Protein AF-A0A968NKM5-F1 (afdb_monomer_lite)

Structure (mmCIF, N/CA/C/O backbone):
data_AF-A0A968NKM5-F1
#
_entry.id   AF-A0A968NKM5-F1
#
loop_
_atom_site.group_PDB
_atom_site.id
_atom_site.type_symbol
_atom_site.label_atom_id
_atom_site.label_alt_id
_atom_site.label_comp_id
_atom_site.label_asym_id
_atom_site.label_entity_id
_atom_site.label_seq_id
_atom_site.pdbx_PDB_ins_code
_atom_site.Cartn_x
_atom_site.Cartn_y
_atom_site.Cartn_z
_atom_site.occupancy
_atom_site.B_iso_or_equiv
_atom_site.auth_seq_id
_atom_site.auth_comp_id
_atom_site.auth_asym_id
_atom_site.auth_atom_id
_atom_site.pdbx_PDB_model_num
ATOM 1 N N . MET A 1 1 ? 14.080 8.101 -11.858 1.00 49.47 1 MET A N 1
ATOM 2 C CA . MET A 1 1 ? 14.426 9.450 -12.372 1.00 49.47 1 MET A CA 1
ATOM 3 C C . MET A 1 1 ? 13.240 10.407 -12.206 1.00 49.47 1 MET A C 1
ATOM 5 O O . MET A 1 1 ? 12.135 9.941 -11.967 1.00 49.47 1 MET A O 1
ATOM 9 N N . LYS A 1 2 ? 13.422 11.739 -12.249 1.00 51.91 2 LYS A N 1
ATOM 10 C CA . LYS A 1 2 ? 12.279 12.676 -12.154 1.00 51.91 2 LYS A CA 1
ATOM 11 C C . LYS A 1 2 ? 11.403 12.544 -13.411 1.00 51.91 2 LYS A C 1
ATOM 13 O O . LYS A 1 2 ? 11.924 12.637 -14.519 1.00 51.91 2 LYS A O 1
ATOM 18 N N . HIS A 1 3 ? 10.090 12.386 -13.213 1.00 53.75 3 HIS A N 1
ATOM 19 C CA . HIS A 1 3 ? 9.024 12.251 -14.230 1.00 53.75 3 HIS A CA 1
ATOM 20 C C . HIS A 1 3 ? 9.150 13.206 -15.429 1.00 53.75 3 HIS A C 1
ATOM 22 O O . HIS A 1 3 ? 8.783 12.871 -16.549 1.00 53.75 3 HIS A O 1
ATOM 28 N N . ASN A 1 4 ? 9.728 14.386 -15.198 1.00 58.09 4 ASN A N 1
ATOM 29 C CA . ASN A 1 4 ? 9.832 15.459 -16.180 1.00 58.09 4 ASN A CA 1
ATOM 30 C C . ASN A 1 4 ? 10.836 15.198 -17.323 1.00 58.09 4 ASN A C 1
ATOM 32 O O . ASN A 1 4 ? 10.831 15.926 -18.309 1.00 58.09 4 ASN A O 1
ATOM 36 N N . ASN A 1 5 ? 11.697 14.178 -17.215 1.00 71.69 5 ASN A N 1
ATOM 37 C CA . ASN A 1 5 ? 12.793 13.966 -18.170 1.00 71.69 5 ASN A CA 1
ATOM 38 C C . ASN A 1 5 ? 12.499 12.940 -19.274 1.00 71.69 5 ASN A C 1
ATOM 40 O O . ASN A 1 5 ? 13.338 12.764 -20.153 1.00 71.69 5 ASN A O 1
ATOM 44 N N . PHE A 1 6 ? 11.341 12.272 -19.261 1.00 74.88 6 PHE A N 1
ATOM 45 C CA . PHE A 1 6 ? 11.065 11.176 -20.197 1.00 74.88 6 PHE A CA 1
ATOM 46 C C . PHE A 1 6 ? 11.094 11.623 -21.668 1.00 74.88 6 PHE A C 1
ATOM 48 O O . PHE A 1 6 ? 11.827 11.071 -22.490 1.00 74.88 6 PHE A O 1
ATOM 55 N N . LYS A 1 7 ? 10.347 12.684 -21.997 1.00 77.06 7 LYS A N 1
ATOM 56 C CA . LYS A 1 7 ? 10.312 13.235 -23.362 1.00 77.06 7 LYS A CA 1
ATOM 57 C C . LYS A 1 7 ? 11.679 13.782 -23.776 1.00 77.06 7 LYS A C 1
ATOM 59 O O . LYS A 1 7 ? 12.140 13.522 -24.884 1.00 77.06 7 LYS A O 1
ATOM 64 N N . THR A 1 8 ? 12.355 14.455 -22.850 1.00 84.69 8 THR A N 1
ATOM 65 C CA . THR A 1 8 ? 13.671 15.058 -23.066 1.00 84.69 8 THR A CA 1
ATOM 66 C C . THR A 1 8 ? 14.728 14.009 -23.403 1.00 84.69 8 THR A C 1
ATOM 68 O O . THR A 1 8 ? 15.505 14.199 -24.331 1.00 84.69 8 THR A O 1
ATOM 71 N N . ILE A 1 9 ? 14.747 12.876 -22.696 1.00 86.19 9 ILE A N 1
ATOM 72 C CA . ILE A 1 9 ? 15.720 11.803 -22.939 1.00 86.19 9 ILE A CA 1
ATOM 73 C C . ILE A 1 9 ? 15.434 11.088 -24.264 1.00 86.19 9 ILE A C 1
ATOM 75 O O . ILE A 1 9 ? 16.368 10.851 -25.027 1.00 86.19 9 ILE A O 1
ATOM 79 N N . GLY A 1 10 ? 14.166 10.831 -24.603 1.00 88.62 10 GLY A N 1
ATOM 80 C CA . GLY A 1 10 ? 13.810 10.285 -25.918 1.00 88.62 10 GLY A CA 1
ATOM 81 C C . GLY A 1 10 ? 14.262 11.188 -27.076 1.00 88.62 10 GLY A C 1
ATOM 82 O O . GLY A 1 10 ? 14.780 10.715 -28.089 1.00 88.62 10 GLY A O 1
ATOM 83 N N . GLU A 1 11 ? 14.139 12.507 -26.920 1.00 90.50 11 GLU A N 1
ATOM 84 C CA . GLU A 1 11 ? 14.667 13.474 -27.887 1.00 90.50 11 GLU A CA 1
ATOM 85 C C . GLU A 1 11 ? 16.196 13.503 -27.937 1.00 90.50 11 GLU A C 1
ATOM 87 O O . GLU A 1 11 ? 16.763 13.650 -29.022 1.00 90.50 11 GLU A O 1
ATOM 92 N N . LEU A 1 12 ? 16.874 13.350 -26.797 1.00 91.75 12 LEU A N 1
ATOM 93 C CA . LEU A 1 12 ? 18.333 13.255 -26.742 1.00 91.75 12 LEU A CA 1
ATOM 94 C C . LEU A 1 12 ? 18.839 12.011 -27.475 1.00 91.75 12 LEU A C 1
ATOM 96 O O . LEU A 1 12 ? 19.767 12.137 -28.265 1.00 91.75 12 LEU A O 1
ATOM 100 N N . ILE A 1 13 ? 18.193 10.853 -27.303 1.00 92.25 13 ILE A N 1
ATOM 101 C CA . ILE A 1 13 ? 18.529 9.619 -28.034 1.00 92.25 13 ILE A CA 1
ATOM 102 C C . ILE A 1 13 ? 18.437 9.858 -29.549 1.00 92.25 13 ILE A C 1
ATOM 104 O O . ILE A 1 13 ? 19.382 9.572 -30.285 1.00 92.25 13 ILE A O 1
ATOM 108 N N . ARG A 1 14 ? 17.348 10.483 -30.019 1.00 93.75 14 ARG A N 1
ATOM 109 C CA . ARG A 1 14 ? 17.175 10.839 -31.440 1.00 93.75 14 ARG A CA 1
ATOM 110 C C . ARG A 1 14 ? 18.212 11.850 -31.932 1.00 93.75 14 ARG A C 1
ATOM 112 O O . ARG A 1 14 ? 18.674 11.757 -33.066 1.00 93.75 14 ARG A O 1
ATOM 119 N N . LYS A 1 15 ? 18.572 12.840 -31.109 1.00 94.69 15 LYS A N 1
ATOM 120 C CA . LYS A 1 15 ? 19.614 13.827 -31.439 1.00 94.69 15 LYS A CA 1
ATOM 121 C C . LYS A 1 15 ? 20.990 13.168 -31.539 1.00 94.69 15 LYS A C 1
ATOM 123 O O . LYS A 1 15 ? 21.695 13.446 -32.501 1.00 94.69 15 LYS A O 1
ATOM 128 N N . SER A 1 16 ? 21.348 12.293 -30.603 1.00 93.06 16 SER A N 1
ATOM 129 C CA . SER A 1 16 ? 22.616 11.557 -30.626 1.00 93.06 16 SER A CA 1
ATOM 130 C C . SER A 1 16 ? 22.709 10.632 -31.835 1.00 93.06 16 SER A C 1
ATOM 132 O O . SER A 1 16 ? 23.730 10.637 -32.509 1.00 93.06 16 SER A O 1
ATOM 134 N N . PHE A 1 17 ? 21.632 9.915 -32.168 1.00 94.62 17 PHE A N 1
ATOM 135 C CA . PHE A 1 17 ? 21.574 9.077 -33.368 1.00 94.62 17 PHE A CA 1
ATOM 136 C C . PHE A 1 17 ? 21.847 9.874 -34.650 1.00 94.62 17 PHE A C 1
ATOM 138 O O . PHE A 1 17 ? 22.689 9.473 -35.448 1.00 94.62 17 PHE A O 1
ATOM 145 N N . ARG A 1 18 ? 21.189 11.032 -34.821 1.00 93.56 18 ARG A N 1
ATOM 146 C CA . ARG A 1 18 ? 21.423 11.911 -35.980 1.00 93.56 18 ARG A CA 1
ATOM 147 C C . ARG A 1 18 ? 22.872 12.378 -36.056 1.00 93.56 18 ARG A C 1
ATOM 149 O O . ARG A 1 18 ? 23.513 12.160 -37.071 1.00 93.56 18 ARG A O 1
ATOM 156 N N . LYS A 1 19 ? 23.402 12.917 -34.955 1.00 95.06 19 LYS A N 1
ATOM 157 C CA . LYS A 1 19 ? 24.785 13.411 -34.894 1.00 95.06 19 LYS A CA 1
ATOM 158 C C . LYS A 1 19 ? 25.816 12.331 -35.208 1.00 95.06 19 LYS A C 1
ATOM 160 O O . LYS A 1 19 ? 26.791 12.604 -35.890 1.00 95.06 19 LYS A O 1
ATOM 165 N N . ILE A 1 20 ? 25.628 11.116 -34.694 1.00 93.00 20 ILE A N 1
ATOM 166 C CA . ILE A 1 20 ? 26.570 10.022 -34.953 1.00 93.00 20 ILE A CA 1
ATOM 167 C C . ILE A 1 20 ? 26.508 9.615 -36.426 1.00 93.00 20 ILE A C 1
ATOM 169 O O . ILE A 1 20 ? 27.553 9.460 -37.044 1.00 93.00 20 ILE A O 1
ATOM 173 N N . ASN A 1 21 ? 25.315 9.507 -37.010 1.00 92.75 21 ASN A N 1
ATOM 174 C CA . ASN A 1 21 ? 25.190 9.182 -38.430 1.00 92.75 21 ASN A CA 1
ATOM 175 C C . ASN A 1 21 ? 25.751 10.286 -39.340 1.00 92.75 21 ASN A C 1
ATOM 177 O O . ASN A 1 21 ? 26.401 9.951 -40.318 1.00 92.75 21 ASN A O 1
ATOM 181 N N . GLU A 1 22 ? 25.588 11.566 -38.988 1.00 93.06 22 GLU A N 1
ATOM 182 C CA . GLU A 1 22 ? 26.223 12.697 -39.691 1.00 93.06 22 GLU A CA 1
ATOM 183 C C . GLU A 1 22 ? 27.762 12.603 -39.660 1.00 93.06 22 GLU A C 1
ATOM 185 O O . GLU A 1 22 ? 28.426 12.870 -40.655 1.00 93.06 22 GLU A O 1
ATOM 190 N N . ILE A 1 23 ? 28.351 12.195 -38.530 1.00 92.88 23 ILE A N 1
ATOM 191 C CA . ILE A 1 23 ? 29.813 12.067 -38.385 1.00 92.88 23 ILE A CA 1
ATOM 192 C C . ILE A 1 23 ? 30.363 10.861 -39.157 1.00 92.88 23 ILE A C 1
ATOM 194 O O . ILE A 1 23 ? 31.486 10.910 -39.654 1.00 92.88 23 ILE A O 1
ATOM 198 N N . VAL A 1 24 ? 29.606 9.764 -39.212 1.00 92.19 24 VAL A N 1
ATOM 199 C CA . VAL A 1 24 ? 30.060 8.482 -39.777 1.00 92.19 24 VAL A CA 1
ATOM 200 C C . VAL A 1 24 ? 29.711 8.353 -41.270 1.00 92.19 24 VAL A C 1
ATOM 202 O O . VAL A 1 24 ? 30.269 7.496 -41.954 1.00 92.19 24 VAL A O 1
ATOM 205 N N . GLU A 1 25 ? 28.884 9.255 -41.810 1.00 89.50 25 GLU A N 1
ATOM 206 C CA . GLU A 1 25 ? 28.521 9.331 -43.232 1.00 89.50 25 GLU A CA 1
ATOM 207 C C . GLU A 1 25 ? 29.730 9.262 -44.192 1.00 89.50 25 GLU A C 1
A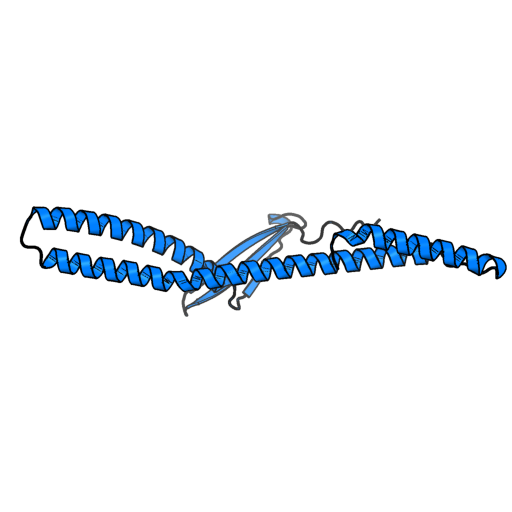TOM 209 O O . GLU A 1 25 ? 29.688 8.441 -45.112 1.00 89.50 25 GLU A O 1
ATOM 214 N N . PRO A 1 26 ? 30.855 9.984 -43.970 1.00 91.56 26 PRO A N 1
ATOM 215 C CA . PRO A 1 26 ? 32.027 9.908 -44.851 1.00 91.56 26 PRO A CA 1
ATOM 216 C C . PRO A 1 26 ? 32.687 8.522 -44.890 1.00 91.56 26 PRO A C 1
ATOM 218 O O . PRO A 1 26 ? 33.403 8.200 -45.835 1.00 91.56 26 PRO A O 1
ATOM 221 N N . CYS A 1 27 ? 32.461 7.698 -43.864 1.00 89.12 27 CYS A N 1
ATOM 222 C CA . CYS A 1 27 ? 33.000 6.346 -43.754 1.00 89.12 27 CYS A CA 1
ATOM 223 C C . CYS A 1 27 ? 32.094 5.284 -44.403 1.00 89.12 27 CYS A C 1
ATOM 225 O O . 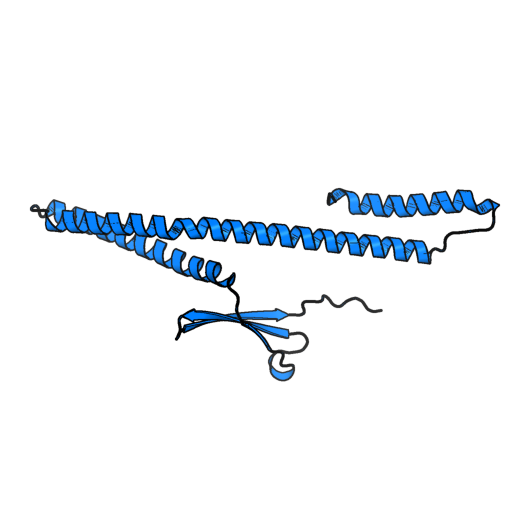CYS A 1 27 ? 32.396 4.099 -44.277 1.00 89.12 27 CYS A O 1
ATOM 227 N N . ASN A 1 28 ? 30.990 5.672 -45.064 1.00 85.44 28 ASN A N 1
ATOM 228 C CA . ASN A 1 28 ? 29.979 4.762 -45.626 1.00 85.44 28 ASN A CA 1
ATOM 229 C C . ASN A 1 28 ? 29.407 3.753 -44.609 1.00 85.44 28 ASN A C 1
ATOM 231 O O . ASN A 1 28 ? 28.981 2.656 -44.970 1.00 85.44 28 ASN A O 1
ATOM 235 N N . CYS A 1 29 ? 29.361 4.133 -43.333 1.00 87.06 29 CYS A N 1
ATOM 236 C CA . CYS A 1 29 ? 28.761 3.342 -42.264 1.00 87.06 29 CYS A CA 1
ATOM 237 C C . CYS A 1 29 ? 27.599 4.127 -41.643 1.00 87.06 29 CYS A C 1
ATOM 239 O O . CYS A 1 29 ? 27.661 5.347 -41.510 1.00 87.06 29 CYS A O 1
ATOM 241 N N . ASN A 1 30 ? 26.531 3.442 -41.234 1.00 88.25 30 ASN A N 1
ATOM 242 C CA . ASN A 1 30 ? 25.417 4.067 -40.528 1.00 88.25 30 ASN A CA 1
ATOM 243 C C . ASN A 1 30 ? 24.891 3.168 -39.407 1.00 88.25 30 ASN A C 1
ATOM 245 O O . ASN A 1 30 ? 25.023 1.945 -39.425 1.00 88.25 30 ASN A O 1
ATOM 249 N N . ILE A 1 31 ? 24.297 3.793 -38.396 1.00 90.50 31 ILE A N 1
ATOM 250 C CA . ILE A 1 31 ? 23.515 3.079 -37.397 1.00 90.50 31 ILE A CA 1
ATOM 251 C C . ILE A 1 31 ? 22.130 2.833 -37.997 1.00 90.50 31 ILE A C 1
ATOM 253 O O . ILE A 1 31 ? 21.452 3.779 -38.409 1.00 90.50 31 ILE A O 1
ATOM 257 N N . SER A 1 32 ? 21.705 1.566 -38.009 1.00 93.19 32 SER A N 1
ATOM 258 C CA . SER A 1 32 ? 20.379 1.169 -38.493 1.00 93.19 32 SER A CA 1
ATOM 259 C C . SER A 1 32 ? 19.259 1.878 -37.727 1.00 93.19 32 SER A C 1
ATOM 261 O O . SER A 1 32 ? 19.343 2.115 -36.517 1.00 93.19 32 SER A O 1
ATOM 263 N N . ARG A 1 33 ? 18.168 2.179 -38.433 1.00 91.56 33 ARG A N 1
ATOM 264 C CA . ARG A 1 33 ? 16.954 2.745 -37.836 1.00 91.56 33 ARG A CA 1
ATOM 265 C C . ARG A 1 33 ? 16.297 1.785 -36.844 1.00 91.56 33 ARG A C 1
ATOM 267 O O . ARG A 1 33 ? 15.800 2.236 -35.818 1.00 91.56 33 ARG A O 1
ATOM 274 N N . GLU A 1 34 ? 16.380 0.486 -37.101 1.00 94.06 34 GLU A N 1
ATOM 275 C CA . GLU A 1 34 ? 15.863 -0.559 -36.209 1.00 94.06 34 GLU A CA 1
ATOM 276 C C . GLU A 1 34 ? 16.521 -0.477 -34.825 1.00 94.06 34 GLU A C 1
ATOM 278 O O . GLU A 1 34 ? 15.859 -0.569 -33.796 1.00 94.06 34 GLU A O 1
ATOM 283 N N . TYR A 1 35 ? 17.828 -0.194 -34.782 1.00 92.94 35 TYR A N 1
ATOM 284 C CA . TYR A 1 35 ? 18.540 -0.002 -33.520 1.00 92.94 35 TYR A CA 1
ATOM 285 C C . TYR A 1 35 ? 18.018 1.215 -32.742 1.00 92.94 35 TYR A C 1
ATOM 287 O O . TYR A 1 35 ? 17.898 1.162 -31.517 1.00 92.94 35 TYR A O 1
ATOM 295 N N . LEU A 1 36 ? 17.688 2.314 -33.431 1.00 93.00 36 LEU A N 1
ATOM 296 C CA . LEU A 1 36 ? 17.089 3.488 -32.791 1.00 93.00 36 LEU A CA 1
ATOM 297 C C . LEU A 1 36 ? 15.725 3.155 -32.173 1.00 93.00 36 LEU A C 1
ATOM 299 O O . LEU A 1 36 ? 15.435 3.612 -31.068 1.00 93.00 36 LEU A O 1
ATOM 303 N N . GLU A 1 37 ? 14.900 2.387 -32.880 1.00 93.69 37 GLU A N 1
ATOM 304 C CA . GLU A 1 37 ? 13.567 1.984 -32.423 1.00 93.69 37 GLU A CA 1
ATOM 305 C C . GLU A 1 37 ? 13.660 1.095 -31.182 1.00 93.69 37 GLU A C 1
ATOM 307 O O . GLU A 1 37 ? 13.103 1.456 -30.144 1.00 93.69 37 GLU A O 1
ATOM 312 N N . ILE A 1 38 ? 14.495 0.052 -31.222 1.00 95.12 38 ILE A N 1
ATOM 313 C CA . ILE A 1 38 ? 14.750 -0.833 -30.074 1.00 95.12 38 ILE A CA 1
ATOM 314 C C . ILE A 1 38 ? 15.245 -0.038 -28.859 1.00 95.12 38 ILE A C 1
ATOM 316 O O . ILE A 1 38 ? 14.796 -0.259 -27.735 1.00 95.12 38 ILE A O 1
ATOM 320 N N . ARG A 1 39 ? 16.145 0.936 -29.053 1.00 92.19 39 ARG A N 1
ATOM 321 C CA . ARG A 1 39 ? 16.633 1.782 -27.948 1.00 92.19 39 ARG A CA 1
ATOM 322 C C . ARG A 1 39 ? 15.554 2.679 -27.351 1.00 92.19 39 ARG A C 1
ATOM 324 O O . ARG A 1 39 ? 15.577 2.947 -26.149 1.00 92.19 39 ARG A O 1
ATOM 331 N N . LEU A 1 40 ? 14.622 3.171 -28.164 1.00 91.69 40 LEU A N 1
ATOM 332 C CA . LEU A 1 40 ? 13.495 3.963 -27.674 1.00 91.69 40 LEU A CA 1
ATOM 333 C C . LEU A 1 40 ? 12.487 3.096 -26.910 1.00 91.69 40 LEU A C 1
ATOM 335 O O . LEU A 1 40 ? 11.973 3.547 -25.884 1.00 91.69 40 LEU A O 1
ATOM 339 N N . GLU A 1 41 ? 12.239 1.871 -27.369 1.00 92.31 41 GLU A N 1
ATOM 340 C CA . GLU A 1 41 ? 11.398 0.886 -26.679 1.00 92.31 41 GLU A CA 1
ATOM 341 C C . GLU A 1 41 ? 12.004 0.450 -25.343 1.00 92.31 41 GLU A C 1
ATOM 343 O O . GLU A 1 41 ? 11.331 0.478 -24.313 1.00 92.31 41 GLU A O 1
ATOM 348 N N . GLU A 1 42 ? 13.299 0.133 -25.317 1.00 91.06 42 GLU A N 1
ATOM 349 C CA . GLU A 1 42 ? 14.027 -0.179 -24.085 1.00 91.06 42 GLU A CA 1
ATOM 350 C C . GLU A 1 42 ? 13.879 0.957 -23.064 1.00 91.06 42 GLU A C 1
ATOM 352 O O . GLU A 1 42 ? 13.540 0.731 -21.900 1.00 91.06 42 GLU A O 1
ATOM 357 N N . TYR A 1 43 ? 14.058 2.205 -23.506 1.00 88.62 43 TYR A N 1
ATOM 358 C CA . TYR A 1 43 ? 13.892 3.369 -22.642 1.00 88.62 43 TYR A CA 1
ATOM 359 C C . TYR A 1 43 ? 12.452 3.523 -22.118 1.00 88.62 43 TYR A C 1
ATOM 361 O O . TYR A 1 43 ? 12.248 3.855 -20.946 1.00 88.62 43 TYR A O 1
ATOM 369 N N . GLN A 1 44 ? 11.446 3.256 -22.957 1.00 88.88 44 GLN A N 1
ATOM 370 C CA . GLN A 1 44 ? 10.038 3.229 -22.549 1.00 88.88 44 GLN A CA 1
ATOM 371 C C . GLN A 1 44 ? 9.774 2.180 -21.468 1.00 88.88 44 GLN A C 1
ATOM 373 O O . GLN A 1 44 ? 9.143 2.496 -20.457 1.00 88.88 44 GLN A O 1
ATOM 378 N N . LEU A 1 45 ? 10.288 0.963 -21.649 1.00 89.88 45 LEU A N 1
ATOM 379 C CA . LEU A 1 45 ? 10.142 -0.133 -20.692 1.00 89.88 45 LEU A CA 1
ATOM 380 C C . LEU A 1 45 ? 10.799 0.203 -19.349 1.00 89.88 45 LEU A C 1
ATOM 382 O O . LEU A 1 45 ? 10.183 0.027 -18.297 1.00 89.88 45 LEU A O 1
ATOM 386 N N . ILE A 1 46 ? 12.013 0.760 -19.373 1.00 88.94 46 ILE A N 1
ATOM 387 C CA . ILE A 1 46 ? 12.714 1.209 -18.161 1.00 88.94 46 ILE A CA 1
ATOM 388 C C . ILE A 1 46 ? 11.885 2.260 -17.420 1.00 88.94 46 ILE A C 1
ATOM 390 O O . ILE A 1 46 ? 11.723 2.177 -16.202 1.00 88.94 46 ILE A O 1
ATOM 394 N N . TYR A 1 47 ? 11.331 3.236 -18.141 1.00 87.62 47 TYR A N 1
ATOM 395 C CA . TYR A 1 47 ? 10.495 4.270 -17.540 1.00 87.62 47 TYR A CA 1
ATOM 396 C C . TYR A 1 47 ? 9.225 3.694 -16.901 1.00 87.62 47 TYR A C 1
ATOM 398 O O . TYR A 1 47 ? 8.908 4.034 -15.760 1.00 87.62 47 TYR A O 1
ATOM 406 N N . GLN A 1 48 ? 8.516 2.804 -17.600 1.00 87.50 48 GLN A N 1
ATOM 407 C CA . GLN A 1 48 ? 7.327 2.137 -17.062 1.00 87.50 48 GLN A CA 1
ATOM 408 C C . GLN A 1 48 ? 7.656 1.352 -15.788 1.00 87.50 48 GLN A C 1
ATOM 410 O O . GLN A 1 48 ? 6.944 1.464 -14.790 1.00 87.50 48 GLN A O 1
ATOM 415 N N . TYR A 1 49 ? 8.774 0.627 -15.793 1.00 88.88 49 TYR A N 1
ATOM 416 C CA . TYR A 1 49 ? 9.254 -0.106 -14.629 1.00 88.88 49 TYR A CA 1
ATOM 417 C C . TYR A 1 49 ? 9.588 0.820 -13.450 1.00 88.88 49 TYR A C 1
ATOM 419 O O . TYR A 1 49 ? 9.135 0.582 -12.328 1.00 88.88 49 TYR A O 1
ATOM 427 N N . GLU A 1 50 ? 10.338 1.904 -13.680 1.00 87.06 50 GLU A N 1
ATOM 428 C CA . GLU A 1 50 ? 10.630 2.892 -12.633 1.00 87.06 50 GLU A CA 1
ATOM 429 C C . GLU A 1 50 ? 9.346 3.507 -12.066 1.00 87.06 50 GLU A C 1
ATOM 431 O O . GLU A 1 50 ? 9.232 3.697 -10.851 1.00 87.06 50 GLU A O 1
ATOM 436 N N . GLN A 1 51 ? 8.373 3.793 -12.933 1.00 87.06 51 GLN A N 1
ATOM 437 C CA . GLN A 1 51 ? 7.098 4.369 -12.538 1.00 87.06 51 GLN A CA 1
ATOM 438 C C . GLN A 1 51 ? 6.287 3.415 -11.668 1.00 87.06 51 GLN A C 1
ATOM 440 O O . GLN A 1 51 ? 5.763 3.813 -10.626 1.00 87.06 51 GLN A O 1
ATOM 445 N N . GLN A 1 52 ? 6.200 2.151 -12.071 1.00 87.19 52 GLN A N 1
ATOM 446 C CA . GLN A 1 52 ? 5.512 1.129 -11.300 1.00 87.19 52 GLN A CA 1
ATOM 447 C C . GLN A 1 52 ? 6.192 0.917 -9.946 1.00 87.19 52 GLN A C 1
ATOM 449 O O . GLN A 1 52 ? 5.523 0.930 -8.915 1.00 87.19 52 GLN A O 1
ATOM 454 N N . LYS A 1 53 ? 7.526 0.846 -9.918 1.00 87.69 53 LYS A N 1
ATOM 455 C CA . LYS A 1 53 ? 8.304 0.748 -8.677 1.00 87.69 53 LYS A CA 1
ATOM 456 C C . LYS A 1 53 ? 8.052 1.931 -7.739 1.00 87.69 53 LYS A C 1
ATOM 458 O O . LYS A 1 53 ? 7.942 1.750 -6.525 1.00 87.69 53 LYS A O 1
ATOM 463 N N . TYR A 1 54 ? 7.952 3.142 -8.284 1.00 86.38 54 TYR A N 1
ATOM 464 C CA . TYR A 1 54 ? 7.623 4.335 -7.510 1.00 86.38 54 TYR A CA 1
ATOM 465 C C . TYR A 1 54 ? 6.208 4.264 -6.923 1.00 86.38 54 TYR A C 1
ATOM 467 O O . TYR A 1 54 ? 6.029 4.499 -5.726 1.00 86.38 54 TYR A O 1
ATOM 475 N N . ASN A 1 55 ? 5.221 3.881 -7.737 1.00 84.88 55 ASN A N 1
ATOM 476 C CA . ASN A 1 55 ? 3.840 3.697 -7.293 1.00 84.88 55 ASN A CA 1
ATOM 477 C C . ASN A 1 55 ? 3.755 2.641 -6.178 1.00 84.88 55 ASN A C 1
ATOM 479 O O . ASN A 1 55 ? 3.185 2.909 -5.122 1.00 84.88 55 ASN A O 1
ATOM 483 N N . GLU A 1 56 ? 4.409 1.488 -6.344 1.00 83.69 56 GLU A N 1
ATOM 484 C CA . GLU A 1 56 ? 4.477 0.443 -5.316 1.00 83.69 56 GLU A CA 1
ATOM 485 C C . GLU A 1 56 ? 5.106 0.953 -4.013 1.00 83.69 56 GLU A C 1
ATOM 487 O O . GLU A 1 56 ? 4.650 0.623 -2.915 1.00 83.69 56 GLU A O 1
ATOM 492 N N . GLN A 1 57 ? 6.154 1.777 -4.097 1.00 86.25 57 GLN A N 1
ATOM 493 C CA . GLN A 1 57 ? 6.782 2.363 -2.915 1.00 86.25 57 GLN A CA 1
ATOM 494 C C . GLN A 1 57 ? 5.847 3.344 -2.194 1.00 86.25 57 GLN A C 1
ATOM 496 O O . GLN A 1 57 ? 5.800 3.348 -0.956 1.00 86.25 57 GLN A O 1
ATOM 501 N N . GLN A 1 58 ? 5.090 4.154 -2.938 1.00 85.75 58 GLN A N 1
ATOM 502 C CA . GLN A 1 58 ? 4.071 5.029 -2.362 1.00 85.75 58 GLN A CA 1
ATOM 503 C C . GLN A 1 58 ? 2.962 4.219 -1.687 1.00 85.75 58 GLN A C 1
ATOM 505 O O . GLN A 1 58 ? 2.644 4.474 -0.526 1.00 85.75 58 GLN A O 1
ATOM 510 N N . GLU A 1 59 ? 2.432 3.194 -2.354 1.00 81.62 59 GLU A N 1
ATOM 511 C CA . GLU A 1 59 ? 1.405 2.311 -1.796 1.00 81.62 59 GLU A CA 1
ATOM 512 C C . GLU A 1 59 ? 1.881 1.621 -0.515 1.00 81.62 59 GLU A C 1
ATOM 514 O O . GLU A 1 59 ? 1.190 1.655 0.507 1.00 81.62 59 GLU A O 1
ATOM 519 N N . ARG A 1 60 ? 3.102 1.072 -0.514 1.00 77.56 60 ARG A N 1
ATOM 520 C CA . ARG A 1 60 ? 3.720 0.479 0.684 1.00 77.56 60 ARG A CA 1
ATOM 521 C C . ARG A 1 60 ? 3.839 1.490 1.822 1.00 77.56 60 ARG A C 1
ATOM 523 O O . ARG A 1 60 ? 3.581 1.148 2.978 1.00 77.56 60 ARG A O 1
ATOM 530 N N . SER A 1 61 ? 4.207 2.730 1.510 1.00 83.88 61 SER A N 1
ATOM 531 C CA . SER A 1 61 ? 4.332 3.805 2.501 1.00 83.88 61 SER A CA 1
ATOM 532 C C . SER A 1 61 ? 2.972 4.183 3.094 1.00 83.88 61 SER A C 1
ATOM 534 O O . SER A 1 61 ? 2.842 4.266 4.317 1.00 83.88 61 SER A O 1
ATOM 536 N N . LEU A 1 62 ? 1.937 4.304 2.257 1.00 82.50 62 LEU A N 1
ATOM 537 C CA . LEU A 1 62 ? 0.557 4.550 2.684 1.00 82.50 62 LEU A CA 1
ATOM 538 C C . LEU A 1 62 ? 0.026 3.415 3.567 1.00 82.50 62 LEU A C 1
ATOM 540 O O . LEU A 1 62 ? -0.584 3.666 4.607 1.00 82.50 62 LEU A O 1
ATOM 544 N N . ILE A 1 63 ? 0.287 2.159 3.195 1.00 78.38 63 ILE A N 1
ATOM 545 C CA . ILE A 1 63 ? -0.080 0.986 3.999 1.00 78.38 63 ILE A CA 1
ATOM 546 C C . ILE A 1 63 ? 0.625 1.037 5.359 1.00 78.38 63 ILE A C 1
ATOM 548 O O . ILE A 1 63 ? -0.018 0.872 6.397 1.00 78.38 63 ILE A O 1
ATOM 552 N N . LYS A 1 64 ? 1.931 1.327 5.385 1.00 81.94 64 LYS A N 1
ATOM 553 C CA . LYS A 1 64 ? 2.709 1.436 6.627 1.00 81.94 64 LYS A CA 1
ATOM 554 C C . LYS A 1 64 ? 2.182 2.545 7.541 1.00 81.94 64 LYS A C 1
ATOM 556 O O . LYS A 1 64 ? 2.077 2.330 8.751 1.00 81.94 64 LYS A O 1
ATOM 561 N N . GLN A 1 65 ? 1.818 3.698 6.983 1.00 83.56 65 GLN A N 1
ATOM 562 C CA . GLN A 1 65 ? 1.226 4.795 7.745 1.00 83.56 65 GLN A CA 1
ATOM 563 C C . GLN A 1 65 ? -0.115 4.380 8.365 1.00 83.56 65 GLN A C 1
ATOM 565 O O . GLN A 1 65 ? -0.285 4.503 9.579 1.00 83.56 65 GLN A O 1
ATOM 570 N N . LYS A 1 66 ? -1.010 3.774 7.574 1.00 76.56 66 LYS A N 1
ATOM 571 C CA . LYS A 1 66 ? -2.295 3.243 8.062 1.00 76.56 66 LYS A CA 1
ATOM 572 C C . LYS A 1 66 ? -2.108 2.204 9.173 1.00 76.56 66 LYS A C 1
ATOM 574 O O . LYS A 1 66 ? -2.844 2.209 10.160 1.00 76.56 66 LYS A O 1
ATOM 579 N N . ILE A 1 67 ? -1.099 1.335 9.065 1.00 73.50 67 ILE A N 1
ATOM 580 C CA . ILE A 1 67 ? -0.757 0.371 10.123 1.00 73.50 67 ILE A CA 1
ATOM 581 C C . ILE A 1 67 ? -0.307 1.100 11.396 1.00 73.50 67 ILE A C 1
ATOM 583 O O . ILE A 1 67 ? -0.747 0.741 12.488 1.00 73.50 67 ILE A O 1
ATOM 587 N N . SER A 1 68 ? 0.540 2.123 11.282 1.00 80.25 68 SER A N 1
ATOM 588 C CA . SER A 1 68 ? 1.001 2.910 12.433 1.00 80.25 68 SER A CA 1
ATOM 589 C C . SER A 1 68 ? -0.153 3.627 13.142 1.00 80.25 68 SER A C 1
ATOM 591 O O . SER A 1 68 ? -0.286 3.534 14.363 1.00 80.25 68 SER A O 1
ATOM 593 N N . GLU A 1 69 ? -1.046 4.261 12.382 1.00 76.44 69 GLU A N 1
ATOM 594 C CA . GLU A 1 69 ? -2.268 4.880 12.906 1.00 76.44 69 GLU A CA 1
ATOM 595 C C . GLU A 1 69 ? -3.158 3.845 13.606 1.00 76.44 69 GLU A C 1
ATOM 597 O O . GLU A 1 69 ? -3.637 4.081 14.718 1.00 76.44 69 GLU A O 1
ATOM 602 N N . SER A 1 70 ? -3.282 2.640 13.035 1.00 68.56 70 SER A N 1
ATOM 603 C CA . SER A 1 70 ? -4.071 1.561 13.635 1.00 68.56 70 SER A CA 1
ATOM 604 C C . SER A 1 70 ? -3.556 1.098 15.005 1.00 68.56 70 SER A C 1
ATOM 606 O O . SER A 1 70 ? -4.350 0.702 15.862 1.00 68.56 70 SER A O 1
ATOM 608 N N . LYS A 1 71 ? -2.242 1.194 15.260 1.00 74.00 71 LYS A N 1
ATOM 609 C CA . LYS A 1 71 ? -1.632 0.815 16.547 1.00 74.00 71 LYS A CA 1
ATOM 610 C C . LYS A 1 71 ? -1.990 1.768 17.690 1.00 74.00 71 LYS A C 1
ATOM 612 O O . LYS A 1 71 ? -1.929 1.351 18.844 1.00 74.00 71 LYS A O 1
ATOM 617 N N . LYS A 1 72 ? -2.397 3.009 17.400 1.00 77.25 72 LYS A N 1
ATOM 618 C CA . LYS A 1 72 ? -2.808 4.000 18.417 1.00 77.25 72 LYS A CA 1
ATOM 619 C C . LYS A 1 72 ? -4.244 3.780 18.913 1.00 77.25 72 LYS A C 1
ATOM 621 O O . LYS A 1 72 ? -4.580 4.109 20.045 1.00 77.25 72 LYS A O 1
ATOM 626 N N . ILE A 1 73 ? -5.080 3.136 18.104 1.00 73.81 73 ILE A N 1
ATOM 627 C CA . ILE A 1 73 ? -6.492 2.852 18.403 1.00 73.81 73 ILE A CA 1
ATOM 628 C C . ILE A 1 73 ? -6.726 2.041 19.690 1.00 73.81 73 ILE A C 1
ATOM 630 O O . ILE A 1 73 ? -7.630 2.404 20.443 1.00 73.81 73 ILE A O 1
ATOM 634 N N . PRO A 1 74 ? -5.985 0.953 19.998 1.00 76.50 74 PRO A N 1
ATOM 635 C CA . PRO A 1 74 ? -6.185 0.230 21.255 1.00 76.50 74 PRO A CA 1
ATOM 636 C C . PRO A 1 74 ? -5.932 1.104 22.489 1.00 76.50 74 PRO A C 1
ATOM 638 O O . PRO A 1 74 ? -6.618 0.930 23.493 1.00 76.50 74 PRO A O 1
ATOM 641 N N . GLN A 1 75 ? -5.003 2.064 22.417 1.00 82.25 75 GLN A N 1
ATOM 642 C CA . GLN A 1 75 ? -4.754 2.995 23.519 1.00 82.25 75 GLN A CA 1
ATOM 643 C C . GLN A 1 75 ? -5.946 3.935 23.722 1.00 82.25 75 GLN A C 1
ATOM 645 O O . GLN A 1 75 ? -6.408 4.099 24.848 1.00 82.25 75 GLN A O 1
ATOM 650 N N . GLU A 1 76 ? -6.494 4.488 22.639 1.00 80.12 76 GLU A N 1
ATOM 651 C CA . GLU A 1 76 ? -7.687 5.342 22.696 1.00 80.12 76 GLU A CA 1
ATOM 652 C C . GLU A 1 76 ? -8.922 4.578 23.200 1.00 80.12 76 GLU A C 1
ATOM 654 O O . GLU A 1 76 ? -9.654 5.066 24.061 1.00 80.12 76 GLU A O 1
ATOM 659 N N . LEU A 1 77 ? -9.114 3.331 22.758 1.00 83.19 77 LEU A N 1
ATOM 660 C CA . LEU A 1 77 ? -10.175 2.463 23.277 1.00 83.19 77 LEU A CA 1
ATOM 661 C C . LEU A 1 77 ? -10.031 2.202 24.779 1.00 83.19 77 LEU A C 1
ATOM 663 O O . LEU A 1 77 ? -11.025 2.294 25.500 1.00 83.19 77 LEU A O 1
ATOM 667 N N . ASN A 1 78 ? -8.815 1.918 25.252 1.00 86.00 78 ASN A N 1
ATOM 668 C CA . ASN A 1 78 ? -8.551 1.695 26.673 1.00 86.00 78 ASN A CA 1
ATOM 669 C C . ASN A 1 78 ? -8.834 2.953 27.507 1.00 86.00 78 ASN A C 1
ATOM 671 O O . ASN A 1 78 ? -9.468 2.849 28.556 1.00 86.00 78 ASN A O 1
ATOM 675 N N . LYS A 1 79 ? -8.444 4.146 27.034 1.00 86.81 79 LYS A N 1
ATOM 676 C CA . LYS A 1 79 ? -8.750 5.418 27.716 1.00 86.81 79 LYS A CA 1
ATOM 677 C C . LYS A 1 79 ? -10.257 5.638 27.856 1.00 86.81 79 LYS A C 1
ATOM 679 O O . LYS A 1 79 ? -10.735 5.970 28.940 1.00 86.81 79 LYS A O 1
ATOM 684 N N . VAL A 1 80 ? -11.020 5.412 26.782 1.00 84.62 80 VAL A N 1
ATOM 685 C CA . VAL A 1 80 ? -12.485 5.560 26.807 1.00 84.62 80 VAL A CA 1
ATOM 686 C C . VAL A 1 80 ? -13.131 4.522 27.730 1.00 84.62 80 VAL A C 1
ATOM 688 O O . VAL A 1 80 ? -14.073 4.857 28.447 1.00 84.62 80 VAL A O 1
ATOM 691 N N . GLN A 1 81 ? -12.617 3.287 27.773 1.00 86.75 81 GLN A N 1
ATOM 692 C CA . GLN A 1 81 ? -13.083 2.270 28.725 1.00 86.75 81 GLN A CA 1
ATOM 693 C C . GLN A 1 81 ? -12.818 2.673 30.173 1.00 86.75 81 GLN A C 1
ATOM 695 O O . GLN A 1 81 ? -13.726 2.591 30.993 1.00 86.75 81 GLN A O 1
ATOM 700 N N . GLN A 1 82 ? -11.615 3.155 30.485 1.00 88.94 82 GLN A N 1
ATOM 701 C CA . GLN A 1 82 ? -11.276 3.614 31.832 1.00 88.94 82 GLN A CA 1
ATOM 702 C C . GLN A 1 82 ? -12.149 4.797 32.267 1.00 88.94 82 GLN A C 1
ATOM 704 O O . GLN A 1 82 ? -12.617 4.823 33.401 1.00 88.94 82 GLN A O 1
ATOM 709 N N . ALA A 1 83 ? -12.423 5.751 31.373 1.00 86.00 83 ALA A N 1
ATOM 710 C CA . ALA A 1 83 ? -13.338 6.857 31.657 1.00 86.00 83 ALA A CA 1
ATOM 711 C C . ALA A 1 83 ? -14.778 6.374 31.919 1.00 86.00 83 ALA A C 1
ATOM 713 O O . ALA A 1 83 ? -15.466 6.908 32.791 1.00 86.00 83 ALA A O 1
ATOM 714 N N . LEU A 1 84 ? -15.230 5.344 31.197 1.00 86.25 84 LEU A N 1
ATOM 715 C CA . LEU A 1 84 ? -16.524 4.698 31.427 1.00 86.25 84 LEU A CA 1
ATOM 716 C C . LEU A 1 84 ? -16.598 4.004 32.787 1.00 86.25 84 LEU A C 1
ATOM 718 O O . LEU A 1 84 ? -17.600 4.139 33.478 1.00 86.25 84 LEU A O 1
ATOM 722 N N . GLU A 1 85 ? -15.556 3.274 33.179 1.00 87.25 85 GLU A N 1
ATOM 723 C CA . GLU A 1 85 ? -15.517 2.610 34.485 1.00 87.25 85 GLU A CA 1
ATOM 724 C C . GLU A 1 85 ? -15.476 3.629 35.630 1.00 87.25 85 GLU A C 1
ATOM 726 O O . GLU A 1 85 ? -16.271 3.528 36.560 1.00 87.25 85 GLU A O 1
ATOM 731 N N . LYS A 1 86 ? -14.660 4.687 35.518 1.00 88.94 86 LYS A N 1
ATOM 732 C CA . LYS A 1 86 ? -14.632 5.781 36.505 1.00 88.94 86 LYS A CA 1
ATOM 733 C C . LYS A 1 86 ? -16.000 6.447 36.673 1.00 88.94 86 LYS A C 1
ATOM 735 O O . LYS A 1 86 ? -16.484 6.572 37.790 1.00 88.94 86 LYS A O 1
ATOM 740 N N . THR A 1 87 ? -16.665 6.792 35.568 1.00 82.00 87 THR A N 1
ATOM 741 C CA . THR A 1 87 ? -17.997 7.428 35.619 1.00 82.00 87 THR A CA 1
ATOM 742 C C . THR A 1 87 ? -19.091 6.505 36.164 1.00 82.00 87 THR A C 1
ATOM 744 O O . THR A 1 87 ? -20.023 6.98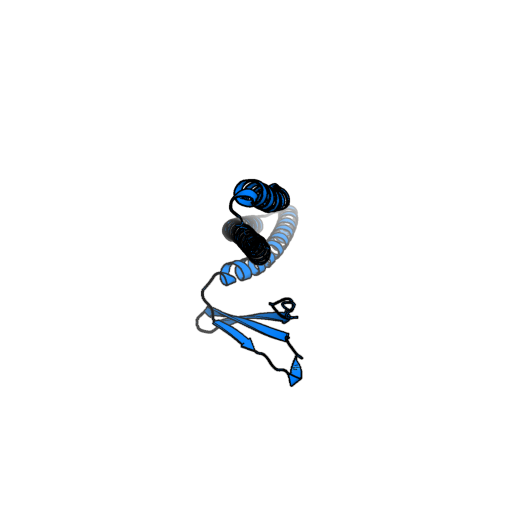7 36.802 1.00 82.00 87 THR A O 1
ATOM 747 N N . LYS A 1 88 ? -18.986 5.180 35.983 1.00 84.00 88 LYS A N 1
ATOM 748 C CA . LYS A 1 88 ? -19.885 4.215 36.645 1.00 84.00 88 LYS A CA 1
ATOM 749 C C . LYS A 1 88 ? -19.651 4.140 38.154 1.00 84.00 88 LYS A C 1
ATOM 751 O O . LYS A 1 88 ? -20.620 4.040 38.900 1.00 84.00 88 LYS A O 1
ATOM 756 N N . ILE A 1 89 ? -18.394 4.180 38.596 1.00 87.31 89 ILE A N 1
ATOM 757 C CA . ILE A 1 89 ? -18.049 4.193 40.025 1.00 87.31 89 ILE A CA 1
ATOM 758 C C . ILE A 1 89 ? -18.572 5.484 40.673 1.00 87.31 89 ILE A C 1
ATOM 760 O O . ILE A 1 89 ? -19.214 5.426 41.718 1.00 87.31 89 ILE A O 1
ATOM 764 N N . GLU A 1 90 ? -18.388 6.633 40.016 1.00 83.88 90 GLU A N 1
ATOM 765 C CA . GLU A 1 90 ? -18.950 7.923 40.447 1.00 83.88 90 GLU A CA 1
ATOM 766 C C . GLU A 1 90 ? -20.483 7.879 40.541 1.00 83.88 90 GLU A C 1
ATOM 768 O O . GLU A 1 90 ? -21.055 8.377 41.507 1.00 83.88 90 GLU A O 1
ATOM 773 N N . LEU A 1 91 ? -21.158 7.230 39.582 1.00 83.12 91 LEU A N 1
ATOM 774 C CA . LEU A 1 91 ? -22.611 7.038 39.617 1.00 83.12 91 LEU A CA 1
ATOM 775 C C . LEU A 1 91 ? -23.049 6.184 40.816 1.00 83.12 91 LEU A C 1
ATOM 777 O O . LEU A 1 91 ? -24.055 6.498 41.450 1.00 83.12 91 LEU A O 1
ATOM 781 N N . ALA A 1 92 ? -22.305 5.122 41.133 1.00 82.31 92 ALA A N 1
ATOM 782 C CA . ALA A 1 92 ? -22.594 4.252 42.272 1.00 82.31 92 ALA A CA 1
ATOM 783 C C . ALA A 1 92 ? -22.390 4.965 43.622 1.00 82.31 92 ALA A C 1
ATOM 785 O O . ALA A 1 92 ? -23.114 4.691 44.576 1.00 82.31 92 ALA A O 1
ATOM 786 N N . ALA A 1 93 ? -21.440 5.903 43.693 1.00 83.75 93 ALA A N 1
ATOM 787 C CA . ALA A 1 93 ? -21.169 6.714 44.880 1.00 83.75 93 ALA A CA 1
ATOM 788 C C . ALA A 1 93 ? -22.087 7.949 45.015 1.00 83.75 93 ALA A C 1
ATOM 790 O O . ALA A 1 93 ? -22.167 8.548 46.091 1.00 83.75 93 ALA A O 1
ATOM 791 N N . ALA A 1 94 ? -22.780 8.350 43.944 1.00 80.56 94 ALA A N 1
ATOM 792 C CA . ALA A 1 94 ? -23.632 9.533 43.936 1.00 80.56 94 ALA A CA 1
ATOM 793 C C . ALA A 1 94 ? -24.877 9.342 44.820 1.00 80.56 94 ALA A C 1
ATOM 795 O O . ALA A 1 94 ? -25.666 8.415 44.635 1.00 80.56 94 ALA A O 1
ATOM 796 N N . LYS A 1 95 ? -25.084 10.266 45.764 1.00 77.75 95 LYS A N 1
ATOM 797 C CA . LYS A 1 95 ? -26.233 10.254 46.686 1.00 77.75 95 LYS A CA 1
ATOM 798 C C . LYS A 1 95 ? -27.420 11.091 46.193 1.00 77.75 95 LYS A C 1
ATOM 800 O O . LYS A 1 95 ? -28.554 10.751 46.504 1.00 77.75 95 LYS A O 1
ATOM 805 N N . SER A 1 96 ? -27.171 12.138 45.402 1.00 84.44 96 SER A N 1
ATOM 806 C CA . SER A 1 96 ? -28.217 13.029 44.873 1.00 84.44 96 SER A CA 1
ATOM 807 C C . SER A 1 96 ? -28.794 12.534 43.540 1.00 84.44 96 SER A C 1
ATOM 809 O O . SER A 1 96 ? -28.058 12.042 42.679 1.00 84.44 96 SER A O 1
ATOM 811 N N . GLN A 1 97 ? -30.110 12.689 43.368 1.00 80.25 97 GLN A N 1
ATOM 812 C CA . GLN A 1 97 ? -30.866 12.279 42.180 1.00 80.25 97 GLN A CA 1
ATOM 813 C C . GLN A 1 97 ? -30.416 13.052 40.925 1.00 80.25 97 GLN A C 1
ATOM 815 O O . GLN A 1 97 ? -30.186 12.444 39.881 1.00 80.25 97 GLN A O 1
ATOM 820 N N . ASP A 1 98 ? -30.182 14.361 41.048 1.00 80.50 98 ASP A N 1
ATOM 821 C CA . ASP A 1 98 ? -29.771 15.228 39.931 1.00 80.50 98 ASP A CA 1
ATOM 822 C C . ASP A 1 98 ? -28.372 14.866 39.416 1.00 80.50 98 ASP A C 1
ATOM 824 O O . ASP A 1 98 ? -28.114 14.811 38.211 1.00 80.50 98 ASP A O 1
ATOM 828 N N . ILE A 1 99 ? -27.473 14.510 40.341 1.00 79.31 99 ILE A N 1
ATOM 829 C CA . ILE A 1 99 ? -26.117 14.046 40.022 1.00 79.31 99 ILE A CA 1
ATOM 830 C C . ILE A 1 99 ? -26.176 12.696 39.293 1.00 79.31 99 ILE A C 1
ATOM 832 O O . ILE A 1 99 ? -25.434 12.478 38.333 1.00 79.31 99 ILE A O 1
ATOM 836 N N . LYS A 1 100 ? -27.088 11.797 39.693 1.00 80.38 100 LYS A N 1
ATOM 837 C CA . LYS A 1 100 ? -27.295 10.514 39.001 1.00 80.38 100 LYS A CA 1
ATOM 838 C C . LYS A 1 100 ? -27.810 10.703 37.575 1.00 80.38 100 LYS A C 1
ATOM 840 O O . LYS A 1 100 ? -27.359 9.988 36.681 1.00 80.38 100 LYS A O 1
ATOM 845 N N . ILE A 1 101 ? -28.722 11.648 37.345 1.00 84.12 101 ILE A N 1
ATOM 846 C CA . ILE A 1 101 ? -29.247 11.949 36.004 1.00 84.12 101 ILE A CA 1
ATOM 847 C C . ILE A 1 101 ? -28.115 12.467 35.103 1.00 84.12 101 ILE A C 1
ATOM 849 O O . ILE A 1 101 ? -27.859 11.885 34.046 1.00 84.12 101 ILE A O 1
ATOM 853 N N . ALA A 1 102 ? -27.351 13.462 35.565 1.00 84.50 102 ALA A N 1
ATOM 854 C CA . ALA A 1 102 ? -26.228 14.025 34.813 1.00 84.50 102 ALA A CA 1
ATOM 855 C C . ALA A 1 102 ? -25.125 12.989 34.500 1.00 84.50 102 ALA A C 1
ATOM 857 O O . ALA A 1 102 ? -24.579 12.944 33.391 1.00 84.50 102 ALA A O 1
ATOM 858 N N . LEU A 1 103 ? -24.800 12.109 35.456 1.00 82.50 103 LEU A N 1
ATOM 859 C CA . LEU A 1 103 ? -23.826 11.033 35.250 1.00 82.50 103 LEU A CA 1
ATOM 860 C C . LEU A 1 103 ? -24.338 9.960 34.278 1.00 82.50 103 LEU A C 1
ATOM 862 O O . LEU A 1 103 ? -23.562 9.473 33.453 1.00 82.50 103 LEU A O 1
ATOM 866 N N . ASN A 1 104 ? -25.631 9.627 34.305 1.00 84.06 104 ASN A N 1
ATOM 867 C CA . ASN A 1 104 ? -26.229 8.689 33.352 1.00 84.06 104 ASN A CA 1
ATOM 868 C C . ASN A 1 104 ? -26.167 9.207 31.909 1.00 84.06 104 ASN A C 1
ATOM 870 O O . ASN A 1 104 ? -25.774 8.458 31.007 1.00 84.06 104 ASN A O 1
ATOM 874 N N . GLU A 1 105 ? -26.455 10.489 31.682 1.00 88.94 105 GLU A N 1
ATOM 875 C CA . GLU A 1 105 ? -26.294 11.111 30.362 1.00 88.94 105 GLU A CA 1
ATOM 876 C C . GLU A 1 105 ? -24.835 11.076 29.886 1.00 88.94 105 GLU A C 1
ATOM 878 O O . GLU A 1 105 ? -24.542 10.757 28.726 1.00 88.94 105 GLU A O 1
ATOM 883 N N . LYS A 1 106 ? -23.888 11.353 30.792 1.00 86.12 106 LYS A N 1
ATOM 884 C CA . LYS A 1 106 ? -22.449 11.281 30.505 1.00 86.12 106 LYS A CA 1
ATOM 885 C C . LYS A 1 106 ? -22.024 9.858 30.137 1.00 86.12 106 LYS A C 1
ATOM 887 O O . LYS A 1 106 ? -21.297 9.673 29.158 1.00 86.12 106 LYS A O 1
ATOM 892 N N . ILE A 1 107 ? -22.527 8.846 30.844 1.00 87.62 107 ILE A N 1
ATOM 893 C CA . ILE A 1 107 ? -22.299 7.430 30.528 1.00 87.62 107 ILE A CA 1
ATOM 894 C C . ILE A 1 107 ? -22.872 7.082 29.152 1.00 87.62 107 ILE A C 1
ATOM 896 O O . ILE A 1 107 ? -22.218 6.376 28.385 1.00 87.62 107 ILE A O 1
ATOM 900 N N . GLN A 1 108 ? -24.064 7.570 28.804 1.00 89.81 108 GLN A N 1
ATOM 901 C CA . GLN A 1 108 ? -24.677 7.298 27.503 1.00 89.81 108 GLN A CA 1
ATOM 902 C C . GLN A 1 108 ? -23.856 7.908 26.355 1.00 89.81 108 GLN A C 1
ATOM 904 O O . GLN A 1 108 ? -23.565 7.215 25.374 1.00 89.81 108 GLN A O 1
ATOM 909 N N . LYS A 1 109 ? -23.386 9.153 26.517 1.00 88.75 109 LYS A N 1
ATOM 910 C CA . LYS A 1 109 ? -22.470 9.824 25.575 1.00 88.75 109 LYS A CA 1
ATOM 911 C C . LYS A 1 109 ? -21.122 9.103 25.455 1.00 88.75 109 LYS A C 1
ATOM 913 O O . LYS A 1 109 ? -20.582 8.973 24.359 1.00 88.75 109 LYS A O 1
ATOM 918 N N . LEU A 1 110 ? -20.561 8.603 26.556 1.00 85.94 110 LEU A N 1
ATOM 919 C CA . LEU A 1 110 ? -19.313 7.832 26.514 1.00 85.94 110 LEU A CA 1
ATOM 920 C C . LEU A 1 110 ? -19.511 6.447 25.878 1.00 85.94 110 LEU A C 1
ATOM 922 O O . LEU A 1 110 ? -18.659 5.997 25.112 1.00 85.94 110 LEU A O 1
ATOM 926 N N . LYS A 1 111 ? -20.650 5.785 26.122 1.00 87.19 111 LYS A N 1
ATOM 927 C CA . LYS A 1 111 ? -21.011 4.505 25.486 1.00 87.19 111 LYS A CA 1
ATOM 928 C C . LYS A 1 111 ? -21.167 4.641 23.973 1.00 87.19 111 LYS A C 1
ATOM 930 O O . LYS A 1 111 ? -20.712 3.751 23.253 1.00 87.19 111 LYS A O 1
ATOM 935 N N . SER A 1 112 ? -21.785 5.716 23.479 1.00 89.81 112 SER A N 1
ATOM 936 C CA . SER A 1 112 ? -21.918 5.945 22.033 1.00 89.81 112 SER A CA 1
ATOM 937 C C . SER A 1 112 ? -20.554 6.175 21.379 1.00 89.81 112 SER A C 1
ATOM 939 O O . SER A 1 112 ? -20.217 5.473 20.424 1.00 89.81 112 SER A O 1
ATOM 941 N N . LYS A 1 113 ? -19.713 7.040 21.965 1.00 85.56 113 LYS A N 1
ATOM 942 C CA . LYS A 1 113 ? -18.324 7.254 21.519 1.00 85.56 113 LYS A CA 1
ATOM 943 C C . LYS A 1 113 ? -17.512 5.957 21.510 1.00 85.56 113 LYS A C 1
ATOM 945 O O . LYS A 1 113 ? -16.827 5.666 20.533 1.00 85.56 113 LYS A O 1
ATOM 950 N N . TYR A 1 114 ? -17.639 5.136 22.554 1.00 86.25 114 TYR A N 1
ATOM 951 C CA . TYR A 1 114 ? -16.974 3.834 22.622 1.00 86.25 114 TYR A CA 1
ATOM 952 C C . TYR A 1 114 ? -17.437 2.879 21.513 1.00 86.25 114 TYR A C 1
ATOM 954 O O . TYR A 1 114 ? -16.614 2.198 20.902 1.00 86.25 114 TYR A O 1
ATOM 962 N N . ARG A 1 115 ? -18.745 2.824 21.220 1.00 87.25 115 ARG A N 1
ATOM 963 C CA . ARG A 1 115 ? -19.286 1.985 20.136 1.00 87.25 115 ARG A CA 1
ATOM 964 C C . ARG A 1 115 ? -18.734 2.392 18.772 1.00 87.25 115 ARG A C 1
ATOM 966 O O . ARG A 1 115 ? -18.313 1.508 18.028 1.00 87.25 115 ARG A O 1
ATOM 973 N N . MET A 1 116 ? -18.697 3.691 18.477 1.00 84.69 116 MET A N 1
ATOM 974 C CA . MET A 1 116 ? -18.133 4.213 17.226 1.00 84.69 116 MET A CA 1
ATOM 975 C C . MET A 1 116 ? -16.646 3.860 17.106 1.00 84.69 116 MET A C 1
ATOM 977 O O . MET A 1 116 ? -16.255 3.159 16.174 1.00 84.69 116 MET A O 1
ATOM 981 N N . ALA A 1 117 ? -15.846 4.194 18.125 1.00 82.31 117 ALA A N 1
ATOM 982 C CA . ALA A 1 117 ? -14.418 3.879 18.150 1.00 82.31 117 ALA A CA 1
ATOM 983 C C . ALA A 1 117 ? -14.141 2.369 18.019 1.00 82.31 117 ALA A C 1
ATOM 985 O O . ALA A 1 117 ? -13.189 1.953 17.360 1.00 82.31 117 ALA A O 1
ATOM 986 N N . LYS A 1 118 ? -14.986 1.514 18.612 1.00 82.88 118 LYS A N 1
ATOM 987 C CA . LYS A 1 118 ? -14.863 0.052 18.519 1.00 82.88 118 LYS A CA 1
ATOM 988 C C . LYS A 1 118 ? -15.201 -0.477 17.123 1.00 82.88 118 LYS A C 1
ATOM 990 O O . LYS A 1 118 ? -14.567 -1.437 16.679 1.00 82.88 118 LYS A O 1
ATOM 995 N N . ALA A 1 119 ? -16.180 0.115 16.441 1.00 82.50 119 ALA A N 1
ATOM 996 C CA . ALA A 1 119 ? -16.516 -0.240 15.066 1.00 82.50 119 ALA A CA 1
ATOM 997 C C . ALA A 1 119 ? -15.363 0.112 14.113 1.00 82.50 119 ALA A C 1
ATOM 999 O O . ALA A 1 119 ? -14.936 -0.742 13.329 1.00 82.50 119 ALA A O 1
ATOM 1000 N N . ASP A 1 120 ? -14.791 1.307 14.256 1.00 77.56 120 ASP A N 1
ATOM 1001 C CA . ASP A 1 120 ? -13.648 1.753 13.454 1.00 77.56 120 ASP A CA 1
ATOM 1002 C C . ASP A 1 120 ? -12.400 0.914 13.742 1.00 77.56 120 ASP A C 1
ATOM 1004 O O . ASP A 1 120 ? -11.734 0.433 12.822 1.00 77.56 120 ASP A O 1
ATOM 1008 N N . ALA A 1 121 ? -12.152 0.590 15.013 1.00 78.12 121 ALA A N 1
ATOM 1009 C CA . ALA A 1 121 ? -11.091 -0.330 15.405 1.00 78.12 121 ALA A CA 1
ATOM 1010 C C . ALA A 1 121 ? -11.250 -1.726 14.790 1.00 78.12 121 ALA A C 1
ATOM 1012 O O . ALA A 1 121 ? -10.257 -2.360 14.439 1.00 78.12 121 ALA A O 1
ATOM 1013 N N . LYS A 1 122 ? -12.481 -2.239 14.661 1.00 75.19 122 LYS A N 1
ATOM 1014 C CA . LYS A 1 122 ? -12.738 -3.555 14.055 1.00 75.19 122 LYS A CA 1
ATOM 1015 C C . LYS A 1 122 ? -12.411 -3.548 12.561 1.00 75.19 122 LYS A C 1
ATOM 1017 O O . LYS A 1 122 ? -11.778 -4.492 12.090 1.00 75.19 122 LYS A O 1
ATOM 1022 N N . LYS A 1 123 ? -12.779 -2.481 11.843 1.00 69.19 123 LYS A N 1
ATOM 1023 C CA . LYS A 1 123 ? -12.408 -2.285 10.431 1.00 69.19 123 LYS A CA 1
ATOM 1024 C C . LYS A 1 123 ? -10.885 -2.220 10.278 1.00 69.19 123 LYS A C 1
ATOM 1026 O O . LYS A 1 123 ? -10.312 -2.961 9.486 1.00 69.19 123 LYS A O 1
ATOM 1031 N N . LEU A 1 124 ? -10.219 -1.424 11.114 1.00 65.56 124 LEU A N 1
ATOM 1032 C CA . LEU A 1 124 ? -8.766 -1.216 11.072 1.00 65.56 124 LEU A CA 1
ATOM 1033 C C . LEU A 1 124 ? -7.964 -2.462 11.484 1.00 65.56 124 LEU A C 1
ATOM 1035 O O . LEU A 1 124 ? -6.934 -2.757 10.882 1.00 65.56 124 LEU A O 1
ATOM 1039 N N . LYS A 1 125 ? 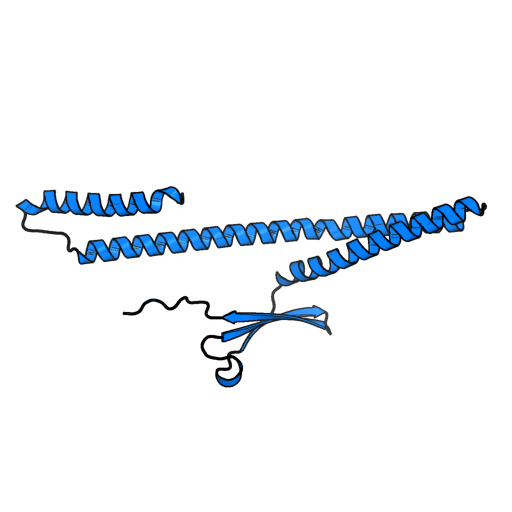-8.477 -3.279 12.414 1.00 67.25 125 LYS A N 1
ATOM 1040 C CA . LYS A 1 125 ? -7.920 -4.609 12.721 1.00 67.25 125 LYS A CA 1
ATOM 1041 C C . LYS A 1 125 ? -7.989 -5.571 11.536 1.00 67.25 125 LYS A C 1
ATOM 1043 O O . LYS A 1 125 ? -7.111 -6.420 11.413 1.00 67.25 125 LYS A O 1
ATOM 1048 N N . CYS A 1 126 ? -9.013 -5.477 10.690 1.00 61.97 126 CYS A N 1
ATOM 1049 C CA . CYS A 1 126 ? -9.099 -6.302 9.485 1.00 61.97 126 CYS A CA 1
ATOM 1050 C C . CYS A 1 126 ? -7.943 -5.964 8.530 1.00 61.97 126 CYS A C 1
ATOM 1052 O O . CYS A 1 126 ? -7.187 -6.852 8.145 1.00 61.97 126 CYS A O 1
ATOM 1054 N N . PHE A 1 127 ? -7.712 -4.669 8.281 1.00 60.16 127 PHE A N 1
ATOM 1055 C CA . PHE A 1 127 ? -6.583 -4.192 7.475 1.00 60.16 127 PHE A CA 1
ATOM 1056 C C . PHE A 1 127 ? -5.223 -4.585 8.059 1.00 60.16 127 PHE A C 1
ATOM 1058 O O . PHE A 1 127 ? -4.371 -5.095 7.341 1.00 60.16 127 PHE A O 1
ATOM 1065 N N . ALA A 1 128 ? -5.017 -4.419 9.369 1.00 62.81 128 ALA A N 1
ATOM 1066 C CA . ALA A 1 128 ? -3.753 -4.789 10.007 1.00 62.81 128 ALA A CA 1
ATOM 1067 C C . ALA A 1 128 ? -3.429 -6.288 9.847 1.00 62.81 128 ALA A C 1
ATOM 1069 O O . ALA A 1 128 ? -2.266 -6.663 9.689 1.00 62.81 128 ALA A O 1
ATOM 1070 N N . ASN A 1 129 ? -4.457 -7.141 9.858 1.00 62.72 129 ASN A N 1
ATOM 1071 C CA . ASN A 1 129 ? -4.301 -8.581 9.687 1.00 62.72 129 ASN A CA 1
ATOM 1072 C C . ASN A 1 129 ? -4.163 -9.028 8.220 1.00 62.72 129 ASN A C 1
ATOM 1074 O O . ASN A 1 129 ? -3.709 -10.148 8.014 1.00 62.72 129 ASN A O 1
ATOM 1078 N N . MET A 1 130 ? -4.477 -8.190 7.221 1.00 60.47 130 MET A N 1
ATOM 1079 C CA . MET A 1 130 ? -4.188 -8.497 5.806 1.00 60.47 130 MET A CA 1
ATOM 1080 C C . MET A 1 130 ? -2.686 -8.627 5.532 1.00 60.47 130 MET A C 1
ATOM 1082 O O . MET A 1 130 ? -2.286 -9.369 4.649 1.00 60.47 130 MET A O 1
ATOM 1086 N N . THR A 1 131 ? -1.846 -7.944 6.314 1.00 61.59 131 THR A N 1
ATOM 1087 C CA . THR A 1 131 ? -0.377 -8.012 6.190 1.00 61.59 131 THR A CA 1
ATOM 1088 C C . THR A 1 131 ? 0.222 -9.327 6.703 1.00 61.59 131 THR A C 1
ATOM 1090 O O . THR A 1 131 ? 1.438 -9.500 6.675 1.00 61.59 131 THR A O 1
ATOM 1093 N N . LYS A 1 132 ? -0.597 -10.232 7.253 1.00 67.25 132 LYS A N 1
ATOM 1094 C CA . LYS A 1 132 ? -0.134 -11.535 7.736 1.00 67.25 132 LYS A CA 1
ATOM 1095 C C . LYS A 1 132 ? -0.066 -12.535 6.582 1.00 67.25 132 LYS A C 1
ATOM 1097 O O . LYS A 1 132 ? -0.879 -12.445 5.664 1.00 67.25 132 LYS A O 1
ATOM 1102 N N . PRO A 1 133 ? 0.848 -13.517 6.649 1.00 66.44 133 PRO A N 1
ATOM 1103 C CA . PRO A 1 133 ? 0.873 -14.598 5.676 1.00 66.44 133 PRO A CA 1
ATOM 1104 C C . PRO A 1 133 ? -0.473 -15.335 5.682 1.00 66.44 133 PRO A C 1
ATOM 1106 O O . PRO A 1 133 ? -1.016 -15.673 6.738 1.00 66.44 133 PRO A O 1
ATOM 1109 N N . GLY A 1 134 ? -1.014 -15.551 4.490 1.00 75.94 134 GLY A N 1
ATOM 1110 C CA . GLY A 1 134 ? -2.276 -16.235 4.241 1.00 75.94 134 GLY A CA 1
ATOM 1111 C C . GLY A 1 134 ? -2.225 -16.951 2.897 1.00 75.94 134 GLY A C 1
ATOM 1112 O O . GLY A 1 134 ? -1.222 -16.882 2.187 1.00 75.94 134 GLY A O 1
ATOM 1113 N N . TYR A 1 135 ? -3.307 -17.637 2.554 1.00 78.50 135 TYR A N 1
ATOM 1114 C CA . TYR A 1 135 ? -3.431 -18.348 1.288 1.00 78.50 135 TYR A CA 1
ATOM 1115 C C . TYR A 1 135 ? -4.208 -17.491 0.292 1.00 78.50 135 TYR A C 1
ATOM 1117 O O . TYR A 1 135 ? -5.271 -16.960 0.619 1.00 78.50 135 TYR A O 1
ATOM 1125 N N . ILE A 1 136 ? -3.665 -17.353 -0.916 1.00 80.00 136 ILE A N 1
ATOM 1126 C CA . ILE A 1 136 ? -4.346 -16.722 -2.046 1.00 80.00 136 ILE A CA 1
ATOM 1127 C C . ILE A 1 136 ? -4.927 -17.844 -2.903 1.00 80.00 136 ILE A C 1
ATOM 1129 O O . ILE A 1 136 ? -4.210 -18.758 -3.303 1.00 80.00 136 ILE A O 1
ATOM 1133 N N . HIS A 1 137 ? -6.222 -17.771 -3.179 1.00 81.31 137 HIS A N 1
ATOM 1134 C CA . HIS A 1 137 ? -6.913 -18.674 -4.087 1.00 81.31 137 HIS A CA 1
ATOM 1135 C C . HIS A 1 137 ? -7.296 -17.897 -5.340 1.00 81.31 137 HIS A C 1
ATOM 1137 O O . HIS A 1 137 ? -7.946 -16.857 -5.251 1.00 81.31 137 HIS A O 1
ATOM 1143 N N . ILE A 1 138 ? -6.899 -18.399 -6.503 1.00 82.81 138 ILE A N 1
ATOM 1144 C CA . ILE A 1 138 ? -7.245 -17.819 -7.799 1.00 82.81 138 ILE A CA 1
ATOM 1145 C C . ILE A 1 138 ? -8.170 -18.819 -8.480 1.00 82.81 138 ILE A C 1
ATOM 1147 O O . ILE A 1 138 ? -7.762 -19.942 -8.763 1.00 82.81 138 ILE A O 1
ATOM 1151 N N . THR A 1 139 ? -9.420 -18.429 -8.707 1.00 83.38 139 THR A N 1
ATOM 1152 C CA . THR A 1 139 ? -10.390 -19.240 -9.448 1.00 83.38 139 THR A CA 1
ATOM 1153 C C . THR A 1 139 ? -10.763 -18.523 -10.732 1.00 83.38 139 THR A C 1
ATOM 1155 O O . THR A 1 139 ? -11.311 -17.418 -10.689 1.00 83.38 139 THR A O 1
ATOM 1158 N N . SER A 1 140 ? -10.480 -19.161 -11.863 1.00 82.62 140 SER A N 1
ATOM 1159 C CA . SER A 1 140 ? -10.981 -18.778 -13.179 1.00 82.62 140 SER A CA 1
ATOM 1160 C C . SER A 1 140 ? -12.018 -19.804 -13.627 1.00 82.62 140 SER A C 1
ATOM 1162 O O . SER A 1 140 ? -11.814 -21.012 -13.520 1.00 82.62 140 SER A O 1
ATOM 1164 N N . ASN A 1 141 ? -13.162 -19.324 -14.102 1.00 81.69 141 ASN A N 1
ATOM 1165 C CA . ASN A 1 141 ? -14.169 -20.169 -14.728 1.00 81.69 141 ASN A CA 1
ATOM 1166 C C . ASN A 1 141 ? -14.729 -19.420 -15.932 1.00 81.69 141 ASN A C 1
ATOM 1168 O O . ASN A 1 141 ? -15.518 -18.491 -15.771 1.00 81.69 141 ASN A O 1
ATOM 1172 N N . TYR A 1 142 ? -14.324 -19.851 -17.124 1.00 77.44 142 TYR A N 1
ATOM 1173 C CA . TYR A 1 142 ? -14.758 -19.248 -18.379 1.00 77.44 142 TYR A CA 1
ATOM 1174 C C . TYR A 1 142 ? -16.289 -19.258 -18.526 1.00 77.44 142 TYR A C 1
ATOM 1176 O O . TYR A 1 142 ? -16.870 -18.260 -18.938 1.00 77.44 142 TYR A O 1
ATOM 1184 N N . GLY A 1 143 ? -16.955 -20.344 -18.115 1.00 76.31 143 GLY A N 1
ATOM 1185 C CA . GLY A 1 143 ? -18.404 -20.510 -18.271 1.00 76.31 143 GLY A CA 1
ATOM 1186 C C . GLY A 1 143 ? -19.263 -19.729 -17.271 1.00 76.31 143 GLY A C 1
ATOM 1187 O O . GLY A 1 143 ? -20.417 -19.450 -17.569 1.00 76.31 143 GLY A O 1
ATOM 1188 N N . ALA A 1 144 ? -18.726 -19.367 -16.099 1.00 75.88 144 ALA A N 1
ATOM 1189 C CA . ALA A 1 144 ? -19.478 -18.650 -15.058 1.00 75.88 144 ALA A CA 1
ATOM 1190 C C . ALA A 1 144 ? -19.080 -17.173 -14.911 1.00 75.88 144 ALA A C 1
ATOM 1192 O O . ALA A 1 144 ? -19.910 -16.357 -14.517 1.00 75.88 144 ALA A O 1
ATOM 1193 N N . PHE A 1 145 ? -17.822 -16.828 -15.201 1.00 73.19 145 PHE A N 1
ATOM 1194 C CA . PHE A 1 145 ? -17.294 -15.476 -15.013 1.00 73.19 145 PHE A CA 1
ATOM 1195 C C . PHE A 1 145 ? -17.003 -14.744 -16.323 1.00 73.19 145 PHE A C 1
ATOM 1197 O O . PHE A 1 145 ? -17.019 -13.521 -16.309 1.00 73.19 145 PHE A O 1
ATOM 1204 N N . GLY A 1 146 ? -16.793 -15.449 -17.439 1.00 74.19 146 GLY A N 1
ATOM 1205 C CA . GLY A 1 146 ? -1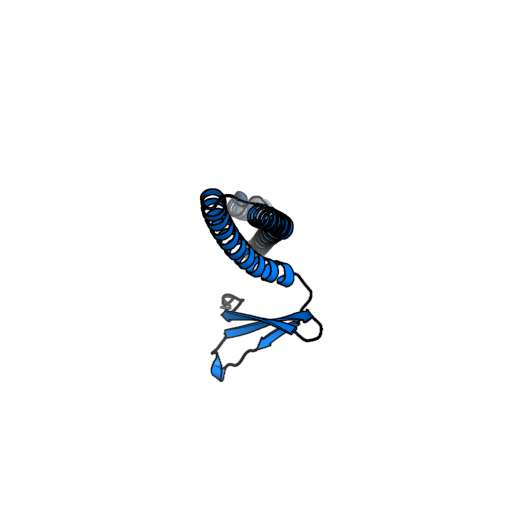6.412 -14.863 -18.727 1.00 74.19 146 GLY A CA 1
ATOM 1206 C C . GLY A 1 146 ? -14.904 -14.903 -18.996 1.00 74.19 146 GLY A C 1
ATOM 1207 O O . GLY A 1 146 ? -14.103 -15.278 -18.135 1.00 74.19 146 GLY A O 1
ATOM 1208 N N . ALA A 1 147 ? -14.519 -14.547 -20.225 1.00 78.38 147 ALA A N 1
ATOM 1209 C CA . ALA A 1 147 ? -13.117 -14.449 -20.627 1.00 78.38 147 ALA A CA 1
ATOM 1210 C C . ALA A 1 147 ? -12.384 -13.389 -19.787 1.00 78.38 147 ALA A C 1
ATOM 1212 O O . ALA A 1 147 ? -12.937 -12.328 -19.505 1.00 78.38 147 ALA A O 1
ATOM 1213 N N . ASP A 1 148 ? -11.147 -13.687 -19.386 1.00 77.12 148 ASP A N 1
ATOM 1214 C CA . ASP A 1 148 ? -10.249 -12.779 -18.657 1.00 77.12 148 ASP A CA 1
ATOM 1215 C C . ASP A 1 148 ? -10.755 -12.236 -17.307 1.00 77.12 148 ASP A C 1
ATOM 1217 O O . ASP A 1 148 ? -10.240 -11.237 -16.788 1.00 77.12 148 ASP A O 1
ATOM 1221 N N . ILE A 1 149 ? -11.727 -12.914 -16.691 1.00 77.56 149 ILE A N 1
ATOM 1222 C CA . ILE A 1 149 ? -12.228 -12.572 -15.358 1.00 77.56 149 ILE A CA 1
ATOM 1223 C C . ILE A 1 149 ? -11.727 -13.597 -14.340 1.00 77.56 149 ILE A C 1
ATOM 1225 O O . ILE A 1 149 ? -12.001 -14.797 -14.419 1.00 77.56 149 ILE A O 1
ATOM 1229 N N . PHE A 1 150 ? -10.999 -13.094 -13.342 1.00 80.69 150 PHE A N 1
ATOM 1230 C CA . PHE A 1 150 ? -10.423 -13.891 -12.266 1.00 80.69 150 PHE A CA 1
ATOM 1231 C C . PHE A 1 150 ? -11.043 -13.496 -10.933 1.00 80.69 150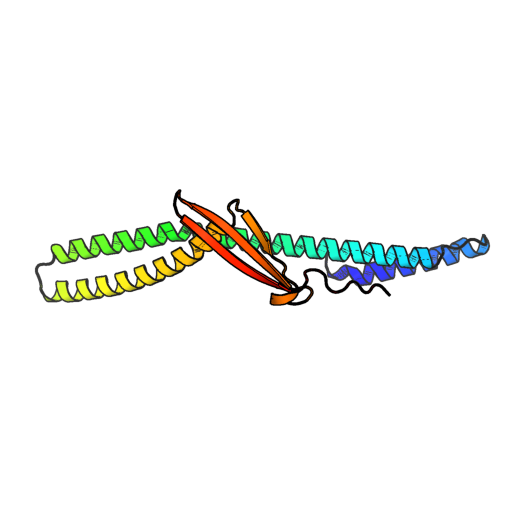 PHE A C 1
ATOM 1233 O O . PHE A 1 150 ? -11.098 -12.320 -10.564 1.00 80.69 150 PHE A O 1
ATOM 1240 N N . HIS A 1 151 ? -11.466 -14.492 -10.163 1.00 80.25 151 HIS A N 1
ATOM 1241 C CA . HIS A 1 151 ? -11.863 -14.286 -8.781 1.00 80.25 151 HIS A CA 1
ATOM 1242 C C . HIS A 1 151 ? -10.672 -14.608 -7.876 1.00 80.25 151 HIS A C 1
ATOM 1244 O O . HIS A 1 151 ? -10.237 -15.757 -7.780 1.00 80.25 151 HIS A O 1
ATOM 1250 N N . ILE A 1 152 ? -10.133 -13.577 -7.224 1.00 80.38 152 ILE A N 1
ATOM 1251 C CA . ILE A 1 152 ? -8.989 -13.689 -6.322 1.00 80.38 152 ILE A CA 1
ATOM 1252 C C . ILE A 1 152 ? -9.505 -13.621 -4.887 1.00 80.38 152 ILE A C 1
ATOM 1254 O O . ILE A 1 152 ? -9.960 -12.583 -4.406 1.00 80.38 152 ILE A O 1
ATOM 1258 N N . GLY A 1 153 ? -9.455 -14.756 -4.202 1.00 78.88 153 GLY A N 1
ATOM 1259 C CA . GLY A 1 153 ? -9.725 -14.885 -2.778 1.00 78.88 153 GLY A CA 1
ATOM 1260 C C . GLY A 1 153 ? -8.439 -14.828 -1.959 1.00 78.88 153 GLY A C 1
ATOM 1261 O O . GLY A 1 153 ? -7.410 -15.363 -2.355 1.00 78.88 153 GLY A O 1
ATOM 1262 N N . PHE A 1 154 ? -8.506 -14.221 -0.783 1.00 80.06 154 PHE A N 1
ATOM 1263 C CA . PHE A 1 154 ? -7.478 -14.251 0.245 1.00 80.06 154 PHE A CA 1
ATOM 1264 C C . PHE A 1 154 ? -8.075 -14.790 1.541 1.00 80.06 154 PHE A C 1
ATOM 1266 O O . PHE A 1 154 ? -9.071 -14.263 2.049 1.00 80.06 154 PHE A O 1
ATOM 1273 N N . THR A 1 155 ? -7.429 -15.808 2.099 1.00 77.56 155 THR A N 1
ATOM 1274 C CA . THR A 1 155 ? -7.833 -16.444 3.349 1.00 77.56 155 THR A CA 1
ATOM 1275 C C . THR A 1 155 ? -6.699 -16.358 4.353 1.00 77.56 155 THR A C 1
ATOM 1277 O O . THR A 1 155 ? -5.576 -16.777 4.076 1.00 77.56 155 THR A O 1
ATOM 1280 N N . TYR A 1 156 ? -6.988 -15.884 5.563 1.00 74.00 156 TYR A N 1
ATOM 1281 C CA . TYR A 1 156 ? -6.017 -15.932 6.653 1.00 74.00 156 TYR A CA 1
ATOM 1282 C C . TYR A 1 156 ? -6.642 -16.452 7.946 1.00 74.00 156 TYR A C 1
ATOM 1284 O O . TYR A 1 156 ? -7.825 -16.242 8.243 1.00 74.00 156 TYR A O 1
ATOM 1292 N N . ARG A 1 157 ? -5.827 -17.158 8.735 1.00 70.62 157 ARG A N 1
ATOM 1293 C CA . ARG A 1 157 ? -6.244 -17.737 10.013 1.00 70.62 157 ARG A CA 1
ATOM 1294 C C . ARG A 1 157 ? -6.159 -16.674 11.105 1.00 70.62 157 ARG A C 1
ATOM 1296 O O . ARG A 1 157 ? -5.093 -16.121 11.360 1.00 70.62 157 ARG A O 1
ATOM 1303 N N . ILE A 1 158 ? -7.283 -16.393 11.763 1.00 69.12 158 ILE A N 1
ATOM 1304 C CA . ILE A 1 158 ? -7.315 -15.478 12.913 1.00 69.12 158 ILE A CA 1
ATOM 1305 C C . ILE A 1 158 ? -6.995 -16.236 14.200 1.00 69.12 158 ILE A C 1
ATOM 1307 O O . ILE A 1 158 ? -6.240 -15.726 15.014 1.00 69.12 158 ILE A O 1
ATOM 1311 N N . ASN A 1 159 ? -7.591 -17.422 14.375 1.00 67.19 159 ASN A N 1
ATOM 1312 C CA . ASN A 1 159 ? -7.456 -18.310 15.537 1.00 67.19 159 ASN A CA 1
ATOM 1313 C C . ASN A 1 159 ? -7.696 -19.770 15.111 1.00 67.19 159 ASN A C 1
ATOM 1315 O O . ASN A 1 159 ? -8.092 -20.033 13.975 1.00 67.19 159 ASN A O 1
ATOM 1319 N N . THR A 1 160 ? -7.519 -20.729 16.028 1.00 68.75 160 THR A N 1
ATOM 1320 C CA . THR A 1 160 ? -7.629 -22.173 15.740 1.00 68.75 160 THR A CA 1
ATOM 1321 C C . THR A 1 160 ? -8.911 -22.580 15.005 1.00 68.75 160 THR A C 1
ATOM 1323 O O . THR A 1 160 ? -8.839 -23.462 14.154 1.00 68.75 160 THR A O 1
ATOM 1326 N N . LYS A 1 161 ? -10.034 -21.893 15.264 1.00 70.75 161 LYS A N 1
ATOM 1327 C CA . LYS A 1 161 ? -11.369 -22.178 14.705 1.00 70.75 161 LYS A CA 1
ATOM 1328 C C . LYS A 1 161 ? -11.936 -21.108 13.750 1.00 70.75 161 LYS A C 1
ATOM 1330 O O . LYS A 1 161 ? -13.094 -21.219 13.365 1.00 70.75 161 LYS A O 1
ATOM 1335 N N . LYS A 1 162 ? -11.205 -20.030 13.424 1.00 71.25 162 LYS A N 1
ATOM 1336 C CA . LYS A 1 162 ? -11.760 -18.898 12.643 1.00 71.25 162 LYS A CA 1
ATOM 1337 C C . LYS A 1 162 ? -10.842 -18.453 11.508 1.00 71.25 162 LYS A C 1
ATOM 1339 O O . LYS A 1 162 ? -9.693 -18.077 11.753 1.00 71.25 162 LYS A O 1
ATOM 1344 N N . TYR A 1 163 ? -11.410 -18.404 10.306 1.00 67.31 163 TYR A N 1
ATOM 1345 C CA . TYR A 1 163 ? -10.801 -17.857 9.096 1.00 67.31 163 TYR A CA 1
ATOM 1346 C C . TYR A 1 163 ? -11.494 -16.550 8.713 1.00 67.31 163 TYR A C 1
ATOM 1348 O O . TYR A 1 163 ? -12.705 -16.411 8.885 1.00 67.31 163 TYR A O 1
ATOM 1356 N N . CYS A 1 164 ? -10.726 -15.585 8.222 1.00 66.56 164 CYS A N 1
ATOM 1357 C CA . CYS A 1 164 ? -11.272 -14.442 7.502 1.00 66.56 164 CYS A CA 1
ATOM 1358 C C . CYS A 1 164 ? -11.024 -14.646 6.015 1.00 66.56 164 CYS A C 1
ATOM 1360 O O . CYS A 1 164 ? -9.898 -14.943 5.617 1.00 66.56 164 CYS A O 1
ATOM 1362 N N . VAL A 1 165 ? -12.085 -14.476 5.232 1.00 69.12 165 VAL A N 1
ATOM 1363 C CA . VAL A 1 165 ? -12.067 -14.556 3.775 1.00 69.12 165 VAL A CA 1
ATOM 1364 C C . VAL A 1 165 ? -12.351 -13.157 3.250 1.00 69.12 165 VAL A C 1
ATOM 1366 O O . VAL A 1 165 ? -13.337 -12.537 3.645 1.00 69.12 165 VAL A O 1
ATOM 1369 N N . ASN A 1 166 ? -11.483 -12.659 2.381 1.00 67.25 166 ASN A N 1
ATOM 1370 C CA . ASN A 1 166 ? -11.769 -11.515 1.528 1.00 67.25 166 ASN A CA 1
ATOM 1371 C C . ASN A 1 166 ? -11.634 -11.978 0.091 1.00 67.25 166 ASN A C 1
ATOM 1373 O O . ASN A 1 166 ? -10.662 -12.647 -0.237 1.00 67.25 166 ASN A O 1
ATOM 1377 N N . SER A 1 167 ? -12.563 -11.606 -0.772 1.00 69.00 167 SER A N 1
ATOM 1378 C CA . SER A 1 167 ? -12.429 -11.861 -2.197 1.00 69.00 167 SER A CA 1
ATOM 1379 C C . SER A 1 167 ? -12.591 -10.585 -2.997 1.00 69.00 167 SER A C 1
ATOM 1381 O O . SER A 1 167 ? -13.283 -9.649 -2.593 1.00 69.00 167 SER A O 1
ATOM 1383 N N . LYS A 1 168 ? -11.899 -10.538 -4.130 1.00 74.00 168 LYS A N 1
ATOM 1384 C CA . LYS A 1 168 ? -11.995 -9.469 -5.110 1.00 74.00 168 LYS A CA 1
ATOM 1385 C C . LYS A 1 168 ? -12.016 -10.094 -6.499 1.00 74.00 168 LYS A C 1
ATOM 1387 O O . LYS A 1 168 ? -11.177 -10.931 -6.820 1.00 74.00 168 LYS A O 1
ATOM 1392 N N . VAL A 1 169 ? -12.976 -9.679 -7.314 1.00 69.50 169 VAL A N 1
ATOM 1393 C CA . VAL A 1 169 ? -13.001 -10.008 -8.742 1.00 69.50 169 VAL A CA 1
ATOM 1394 C C . VAL A 1 169 ? -12.128 -8.989 -9.461 1.00 69.50 169 VAL A C 1
ATOM 1396 O O . VAL A 1 169 ? -12.270 -7.785 -9.234 1.00 69.50 169 VAL A O 1
ATOM 1399 N N . ILE A 1 170 ? -11.196 -9.469 -10.276 1.00 70.81 170 ILE A N 1
ATOM 1400 C CA . ILE A 1 170 ? -10.311 -8.638 -11.089 1.00 70.81 170 ILE A CA 1
ATOM 1401 C C . ILE A 1 170 ? -10.486 -9.053 -12.547 1.00 70.81 170 ILE A C 1
ATOM 1403 O O . ILE A 1 170 ? -10.431 -10.235 -12.882 1.00 70.81 170 ILE A O 1
ATOM 1407 N N . MET A 1 171 ? -10.701 -8.057 -13.397 1.00 58.19 171 MET A N 1
ATOM 1408 C CA . MET A 1 171 ? -10.698 -8.192 -14.849 1.00 58.19 171 MET A CA 1
ATOM 1409 C C . MET A 1 171 ? -9.266 -7.935 -15.331 1.00 58.19 171 MET A C 1
ATOM 1411 O O . MET A 1 171 ? -8.662 -6.974 -14.859 1.00 58.19 171 MET A O 1
ATOM 1415 N N . SER A 1 172 ? -8.723 -8.837 -16.156 1.00 59.38 172 SER A N 1
ATOM 1416 C CA . SER A 1 172 ? -7.397 -8.817 -16.809 1.00 59.38 172 SER A CA 1
ATOM 1417 C C . SER A 1 172 ? -6.336 -7.858 -16.223 1.00 59.38 172 SER A C 1
ATOM 1419 O O . SER A 1 172 ? -6.379 -6.646 -16.431 1.00 59.38 172 SER A O 1
ATOM 1421 N N . LEU A 1 173 ? -5.301 -8.406 -15.575 1.00 53.84 173 LEU A N 1
ATOM 1422 C CA . LEU A 1 173 ? -4.125 -7.645 -15.104 1.00 53.84 173 LEU A CA 1
ATOM 1423 C C . LEU A 1 173 ? -3.205 -7.159 -16.238 1.00 53.84 173 LEU A C 1
ATOM 1425 O O . LEU A 1 173 ? -2.363 -6.294 -16.012 1.00 53.84 173 LEU A O 1
ATOM 1429 N N . PHE A 1 174 ? -3.371 -7.702 -17.442 1.00 48.47 174 PHE A N 1
ATOM 1430 C CA . PHE A 1 174 ? -2.639 -7.287 -18.627 1.00 48.47 174 PHE A CA 1
ATOM 1431 C C . PHE A 1 174 ? -3.594 -6.493 -19.521 1.00 48.47 174 PHE A C 1
ATOM 1433 O O . PHE A 1 174 ? -4.532 -7.092 -20.053 1.00 48.47 174 PHE A O 1
ATOM 1440 N N . PRO A 1 175 ? -3.412 -5.169 -19.699 1.00 45.88 175 PRO A N 1
ATOM 1441 C CA . PRO A 1 175 ? -4.008 -4.518 -20.858 1.00 45.88 175 PRO A CA 1
ATOM 1442 C C . PRO A 1 175 ? -3.479 -5.274 -22.072 1.00 45.88 175 PRO A C 1
ATOM 1444 O O . PRO A 1 175 ? -2.275 -5.526 -22.117 1.00 45.88 175 PRO A O 1
ATOM 1447 N N . GLN A 1 176 ? -4.369 -5.697 -22.976 1.00 46.09 176 GLN A N 1
ATOM 1448 C CA . GLN A 1 176 ? -4.012 -6.409 -24.203 1.00 46.09 176 GLN A CA 1
ATOM 1449 C C . GLN A 1 176 ? -2.751 -5.773 -24.782 1.00 46.09 176 GLN A C 1
ATOM 1451 O O . GLN A 1 176 ? -2.786 -4.653 -25.295 1.00 46.09 176 GLN A O 1
ATOM 1456 N N . THR A 1 177 ? -1.617 -6.454 -24.617 1.00 43.72 177 THR A N 1
ATOM 1457 C CA . THR A 1 177 ? -0.402 -6.084 -25.312 1.00 43.72 177 THR A CA 1
ATOM 1458 C C . THR A 1 177 ? -0.774 -6.169 -26.774 1.00 43.72 177 THR A C 1
ATOM 1460 O O . THR A 1 177 ? -1.253 -7.197 -27.254 1.00 43.72 177 THR A O 1
ATOM 1463 N N . PHE A 1 178 ? -0.658 -5.024 -27.431 1.00 43.78 178 PHE A N 1
ATOM 1464 C CA . PHE A 1 178 ? -0.916 -4.817 -28.839 1.00 43.78 178 PHE A CA 1
ATOM 1465 C C . PHE A 1 178 ? 0.111 -5.658 -29.613 1.00 43.78 178 PHE A C 1
ATOM 1467 O O . PHE A 1 178 ? 1.144 -5.164 -30.038 1.00 43.78 178 PHE A O 1
ATOM 1474 N N . MET A 1 179 ? -0.121 -6.967 -29.699 1.00 37.66 179 MET A N 1
ATOM 1475 C CA . MET A 1 179 ? 0.530 -7.848 -30.654 1.00 37.66 179 MET A CA 1
ATOM 1476 C C . MET A 1 179 ? -0.194 -7.633 -31.979 1.00 37.66 179 MET A C 1
ATOM 1478 O O . MET A 1 179 ? -1.243 -8.226 -32.239 1.00 37.66 179 MET A O 1
ATOM 1482 N N . ARG A 1 180 ? 0.342 -6.716 -32.778 1.00 37.72 180 ARG A N 1
ATOM 1483 C CA . ARG A 1 180 ? 0.173 -6.689 -34.226 1.00 37.72 180 ARG A CA 1
ATOM 1484 C C . ARG A 1 180 ? 1.543 -6.569 -34.855 1.00 37.72 180 ARG A C 1
ATOM 1486 O O . ARG A 1 180 ? 2.314 -5.725 -34.355 1.00 37.72 180 ARG A O 1
#

Foldseek 3Di:
DPPVCLVVVLVVLVVVQVVVQVVCVVVVDHDDPVVNVVVNVVSVVVVVVVVVVVVVVVVVVVLVVLLVVLVCLVVVLVVLVVVLVVLVVVLVVDPDPVSNVVSVVVNVVSVVVNVVSVVVSVVSVVSNCVPDDWDWDWDDDCVPQNPQKIKIKTWDDPDPPDIDIDIDIDGHPDDPPPPD

Radius of gyration: 30.65 Å; chains: 1; bounding box: 64×38×92 Å

pLDDT: mean 79.35, std 12.08, range [37.66, 95.12]

Secondary structure (DSSP, 8-state):
--GGGHHHHHHHHHHHHHHHHHHHGGGT----HHHHHHHHHHHHHHHHHHHHHHHHHHHHHHHHHHHHHHHHHHHHHHHHHHHHHHHHHHHHH--SHHHHHHHHHHHHHHHHHHHHHHHHHHHHHHHHHHTS--EEEEEE-HHHH-TTEEEEEEEEEEETTEEEEEEEEEE-SS------

Sequence (180 aa):
MKHNNFKTIGELIRKSFRKINEIVEPCNCNISREYLEIRLEEYQLIYQYEQQKYNEQQERSLIKQKISESKKIPQELNKVQQALEKTKIELAAAKSQDIKIALNEKIQKLKSKYRMAKADAKKLKCFANMTKPGYIHITSNYGAFGADIFHIGFTYRINTKKYCVNSKVIMSLFPQTFMR